Protein AF-0000000069833455 (afdb_homodimer)

Sequence (182 aa):
MESTELKVEMVALHEKRVRKCLSKVKGVERVEVEGSLQKVVVTGYANRSKILKALRRVGLRAEPWSPRNELLSAYAAGSLMAANNYYHTFFMESTELKVEMVALHEKRVRKCLSKVKGVERVEVEGSLQKVVVTGYANRSKILKALRRVGLRAEPWSPRNELLSAYAAGSLMAANNYYHTFF

Secondary structure (DSSP, 8-state):
-EEEEEEEEE-S--HHHHHHHHHTSTTEEEEEEEGGGTEEEEEES--HHHHHHHHHHTTEEEEE--HHHHHHHHHHHHHHHHHHHGGG---/-EEEEEEEEE-S--HHHHHHHHHTSTTEEEEEEEGGGTEEEEEES--HHHHHHHHHHTTEEEEE--HHHHHHHHHHHHHHHHHHHGGG---

pLDDT: mean 82.92, std 17.02, range [25.61, 98.06]

Nearest PDB structures (foldseek):
  5zcz-assembly1_A  TM=9.187E-01  e=9.758E-03  Thermus thermophilus HB8
  1jk9-assembly1_B  TM=9.201E-01  e=3.270E-02  Saccharomyces cerevisiae
  1qup-assembly1_B  TM=9.237E-01  e=5.987E-02  Saccharomyces cerevisiae
  6fon-assembly1_C  TM=8.909E-01  e=1.534E-01  Homo sapiens
  3gw6-assembly2_C  TM=4.333E-01  e=3.153E+00  Escherichia phage K1F

Radius of gyration: 19.79 Å; Cα contacts (8 Å, |Δi|>4): 259; chains: 2; bounding box: 53×49×27 Å

Structure (mmCIF, N/CA/C/O backbone):
data_AF-0000000069833455-model_v1
#
loop_
_entity.id
_entity.type
_entity.pdbx_description
1 polymer 'HMA domain-containing protein'
#
loop_
_atom_site.group_PDB
_atom_site.id
_atom_site.type_symbol
_atom_site.label_atom_id
_atom_site.label_alt_id
_atom_site.label_comp_id
_atom_site.label_asym_id
_atom_site.label_entity_id
_atom_site.label_seq_id
_atom_site.pdbx_PDB_ins_code
_atom_site.Cartn_x
_atom_site.Cartn_y
_atom_site.Cartn_z
_atom_site.occupancy
_atom_site.B_iso_or_equiv
_atom_site.auth_seq_id
_atom_site.auth_comp_id
_atom_site.auth_asym_id
_atom_site.auth_atom_id
_atom_site.pdbx_PDB_model_num
ATOM 1 N N . MET A 1 1 ? 9.773 -25.547 -12.719 1 87.25 1 MET A N 1
ATOM 2 C CA . MET A 1 1 ? 9.359 -24.156 -12.688 1 87.25 1 MET A CA 1
ATOM 3 C C . MET A 1 1 ? 7.84 -24.047 -12.57 1 87.25 1 MET A C 1
ATOM 5 O O . MET A 1 1 ? 7.105 -24.781 -13.219 1 87.25 1 MET A O 1
ATOM 9 N N . GLU A 1 2 ? 7.395 -23.391 -11.5 1 92.88 2 GLU A N 1
ATOM 10 C CA . GLU A 1 2 ? 5.957 -23.203 -11.344 1 92.88 2 GLU A CA 1
ATOM 11 C C . GLU A 1 2 ? 5.602 -21.719 -11.258 1 92.88 2 GLU A C 1
ATOM 13 O O . GLU A 1 2 ? 6.465 -20.875 -10.984 1 92.88 2 GLU A O 1
ATOM 18 N N . SER A 1 3 ? 4.379 -21.453 -11.656 1 95.25 3 SER A N 1
ATOM 19 C CA . SER A 1 3 ? 3.875 -20.078 -11.539 1 95.25 3 SER A CA 1
ATOM 20 C C . SER A 1 3 ? 2.854 -19.969 -10.414 1 95.25 3 SER A C 1
ATOM 22 O O . SER A 1 3 ? 2.006 -20.844 -10.242 1 95.25 3 SER A O 1
ATOM 24 N N . THR A 1 4 ? 3.047 -19.047 -9.609 1 95.62 4 THR A N 1
ATOM 25 C CA . THR A 1 4 ? 2.096 -18.703 -8.562 1 95.62 4 THR A CA 1
ATOM 26 C C . THR A 1 4 ? 1.381 -17.391 -8.875 1 95.62 4 THR A C 1
ATOM 28 O O . THR A 1 4 ? 2.025 -16.391 -9.172 1 95.62 4 THR A O 1
ATOM 31 N N . GLU A 1 5 ? 0.059 -17.422 -8.922 1 96.06 5 GLU A N 1
ATOM 32 C CA . GLU A 1 5 ? -0.745 -16.234 -9.172 1 96.06 5 GLU A CA 1
ATOM 33 C C . GLU A 1 5 ? -1.337 -15.68 -7.875 1 96.06 5 GLU A C 1
ATOM 35 O O . GLU A 1 5 ? -2.008 -16.406 -7.141 1 96.06 5 GLU A O 1
ATOM 40 N N . LEU A 1 6 ? -1.1 -14.422 -7.715 1 96.56 6 LEU A N 1
ATOM 41 C CA . LEU A 1 6 ? -1.513 -13.805 -6.461 1 96.56 6 LEU A CA 1
ATOM 42 C C . LEU A 1 6 ? -2.309 -12.531 -6.715 1 96.56 6 LEU A C 1
ATOM 44 O O . LEU A 1 6 ? -1.997 -11.773 -7.641 1 96.56 6 LEU A O 1
ATOM 48 N N . LYS A 1 7 ? -3.365 -12.359 -5.855 1 92.88 7 LYS A N 1
ATOM 49 C CA . LYS A 1 7 ? -3.969 -11.039 -5.68 1 92.88 7 LYS A CA 1
ATOM 50 C C . LYS A 1 7 ? -3.262 -10.25 -4.578 1 92.88 7 LYS A C 1
ATOM 52 O O . LYS A 1 7 ? -3.236 -10.68 -3.424 1 92.88 7 LYS A O 1
ATOM 57 N N . VAL A 1 8 ? -2.654 -9.172 -4.953 1 90.69 8 VAL A N 1
ATOM 58 C CA . VAL A 1 8 ? -1.846 -8.43 -3.99 1 90.69 8 VAL A CA 1
ATOM 59 C C . VAL A 1 8 ? -2.473 -7.059 -3.736 1 90.69 8 VAL A C 1
ATOM 61 O O . VAL A 1 8 ? -2.854 -6.359 -4.68 1 90.69 8 VAL A O 1
ATOM 64 N N . GLU A 1 9 ? -2.699 -6.754 -2.459 1 82.25 9 GLU A N 1
ATOM 65 C CA . GLU A 1 9 ? -3.242 -5.469 -2.029 1 82.25 9 GLU A CA 1
ATOM 66 C C . GLU A 1 9 ? -2.318 -4.789 -1.024 1 82.25 9 GLU A C 1
ATOM 68 O O . GLU A 1 9 ? -1.671 -5.457 -0.217 1 82.25 9 GLU A O 1
ATOM 73 N N . MET A 1 10 ? -2.328 -3.525 -1.23 1 75 10 MET A N 1
ATOM 74 C CA . MET A 1 10 ? -1.613 -2.744 -0.225 1 75 10 MET A CA 1
ATOM 75 C C . MET A 1 10 ? -2.496 -2.486 0.991 1 75 10 MET A C 1
ATOM 77 O O . MET A 1 10 ? -3.584 -1.919 0.866 1 75 10 MET A O 1
ATOM 81 N N . VAL A 1 11 ? -2.352 -3.098 2.035 1 67.38 11 VAL A N 1
ATOM 82 C CA . VAL A 1 11 ? -3.32 -3.018 3.125 1 67.38 11 VAL A CA 1
ATOM 83 C C . VAL A 1 11 ? -2.803 -2.072 4.207 1 67.38 11 VAL A C 1
ATOM 85 O O . VAL A 1 11 ? -3.572 -1.302 4.785 1 67.38 11 VAL A O 1
ATOM 88 N N . ALA A 1 12 ? -1.583 -2.26 4.57 1 65.81 12 ALA A N 1
ATOM 89 C CA . ALA A 1 12 ? -1.154 -1.533 5.762 1 65.81 12 ALA A CA 1
ATOM 90 C C . ALA A 1 12 ? -0.118 -0.469 5.41 1 65.81 12 ALA A C 1
ATOM 92 O O . ALA A 1 12 ? 0.678 -0.649 4.484 1 65.81 12 ALA A O 1
ATOM 93 N N . LEU A 1 13 ? -0.479 0.778 6.059 1 72.25 13 LEU A N 1
ATOM 94 C CA . LEU A 1 13 ? 0.539 1.816 5.941 1 72.25 13 LEU A CA 1
ATOM 95 C C . LEU A 1 13 ? 1.891 1.312 6.434 1 72.25 13 LEU A C 1
ATOM 97 O O . LEU A 1 13 ? 2.01 0.853 7.57 1 72.25 13 LEU A O 1
ATOM 101 N N . HIS A 1 14 ? 2.744 1.176 5.582 1 77.56 14 HIS A N 1
ATOM 102 C CA . HIS A 1 14 ? 4.098 0.783 5.953 1 77.56 14 HIS A CA 1
ATOM 103 C C . HIS A 1 14 ? 4.914 1.984 6.418 1 77.56 14 HIS A C 1
ATOM 105 O O . HIS A 1 14 ? 5.332 2.809 5.605 1 77.56 14 HIS A O 1
ATOM 111 N N . GLU A 1 15 ? 5.094 2.037 7.734 1 83.06 15 GLU A N 1
ATOM 112 C CA . GLU A 1 15 ? 5.828 3.145 8.344 1 83.06 15 GLU A CA 1
ATOM 113 C C . GLU A 1 15 ? 7.207 3.307 7.707 1 83.06 15 GLU A C 1
ATOM 115 O O . GLU A 1 15 ? 7.629 4.426 7.406 1 83.06 15 GLU A O 1
ATOM 120 N N . LYS A 1 16 ? 7.863 2.154 7.488 1 83.75 16 LYS A N 1
ATOM 121 C CA . LYS A 1 16 ? 9.211 2.211 6.922 1 83.75 16 LYS A CA 1
ATOM 122 C C . LYS A 1 16 ? 9.195 2.834 5.531 1 83.75 16 LYS A C 1
ATOM 124 O O . LYS A 1 16 ? 10.086 3.615 5.184 1 83.75 16 LYS A O 1
ATOM 129 N N . ARG A 1 17 ? 8.164 2.539 4.82 1 81.88 17 ARG A N 1
ATOM 130 C CA . ARG A 1 17 ? 8.055 3.07 3.467 1 81.88 17 ARG A CA 1
ATOM 131 C C . ARG A 1 17 ? 7.809 4.574 3.488 1 81.88 17 ARG A C 1
ATOM 133 O O . ARG A 1 17 ? 8.43 5.324 2.729 1 81.88 17 ARG A O 1
ATOM 140 N N . VAL A 1 18 ? 6.98 4.969 4.32 1 89.25 18 VAL A N 1
ATOM 141 C CA . VAL A 1 18 ? 6.668 6.387 4.457 1 89.25 18 VAL A CA 1
ATOM 142 C C . VAL A 1 18 ? 7.91 7.148 4.906 1 89.25 18 VAL A C 1
ATOM 144 O O . VAL A 1 18 ? 8.258 8.18 4.324 1 89.25 18 VAL A O 1
ATOM 147 N N . ARG A 1 19 ? 8.602 6.613 5.902 1 92.12 19 ARG A N 1
ATOM 148 C CA . ARG A 1 19 ? 9.781 7.285 6.449 1 92.12 19 ARG A CA 1
ATOM 149 C C . ARG A 1 19 ? 10.891 7.379 5.406 1 92.12 19 ARG A C 1
ATOM 151 O O . ARG A 1 19 ? 11.484 8.445 5.219 1 92.12 19 ARG A O 1
ATOM 158 N N . LYS A 1 20 ? 11.094 6.234 4.742 1 89.69 20 LYS A N 1
ATOM 159 C CA . LYS A 1 20 ? 12.133 6.211 3.719 1 89.69 20 LYS A CA 1
ATOM 160 C C . LYS A 1 20 ? 11.836 7.223 2.613 1 89.69 20 LYS A C 1
ATOM 162 O O . LYS A 1 20 ? 12.727 7.957 2.18 1 89.69 20 LYS A O 1
ATOM 167 N N . CYS A 1 21 ? 10.656 7.238 2.146 1 90.56 21 CYS A N 1
ATOM 168 C CA . CYS A 1 21 ? 10.219 8.156 1.097 1 90.56 21 CYS A CA 1
ATOM 169 C C . CYS A 1 21 ? 10.406 9.602 1.522 1 90.56 21 CYS A C 1
ATOM 171 O O . CYS A 1 21 ? 10.953 10.414 0.766 1 90.56 21 CYS A O 1
ATOM 173 N N . LEU A 1 22 ? 10.039 9.961 2.676 1 96.38 22 LEU A N 1
ATOM 174 C CA . LEU A 1 22 ? 10 11.359 3.094 1 96.38 22 LEU A CA 1
ATOM 175 C C . LEU A 1 22 ? 11.367 11.82 3.582 1 96.38 22 LEU A C 1
ATOM 177 O O . LEU A 1 22 ? 11.656 13.016 3.602 1 96.38 22 LEU A O 1
ATOM 181 N N . SER A 1 23 ? 12.195 10.875 4.012 1 95.44 23 SER A N 1
ATOM 182 C CA . SER A 1 23 ? 13.539 11.234 4.465 1 95.44 23 SER A CA 1
ATOM 183 C C . SER A 1 23 ? 14.375 11.797 3.32 1 95.44 23 SER A C 1
ATOM 185 O O . SER A 1 23 ? 15.367 12.484 3.553 1 95.44 23 SER A O 1
ATOM 187 N N . LYS A 1 24 ? 13.977 11.539 2.129 1 95.5 24 LYS A N 1
ATOM 188 C CA . LYS A 1 24 ? 14.703 11.984 0.943 1 95.5 24 LYS A CA 1
ATOM 189 C C . LYS A 1 24 ? 14.281 13.398 0.536 1 95.5 24 LYS A C 1
ATOM 191 O O . LYS A 1 24 ? 14.891 14 -0.346 1 95.5 24 LYS A O 1
ATOM 196 N N . VAL A 1 25 ? 13.266 13.867 1.09 1 96.38 25 VAL A N 1
ATOM 197 C CA . VAL A 1 25 ? 12.75 15.188 0.741 1 96.38 25 VAL A CA 1
ATOM 198 C C . VAL A 1 25 ? 13.516 16.266 1.511 1 96.38 25 VAL A C 1
ATOM 200 O O . VAL A 1 25 ? 13.547 16.25 2.744 1 96.38 25 VAL A O 1
ATOM 203 N N . LYS A 1 26 ? 14.133 17.156 0.78 1 96.94 26 LYS A N 1
ATOM 204 C CA . LYS A 1 26 ? 14.844 18.25 1.414 1 96.94 26 LYS A CA 1
ATOM 205 C C . LYS A 1 26 ? 13.906 19.078 2.297 1 96.94 26 LYS A C 1
ATOM 207 O O . LYS A 1 26 ? 12.82 19.453 1.867 1 96.94 26 LYS A O 1
ATOM 212 N N . GLY A 1 27 ? 14.391 19.312 3.496 1 97.38 27 GLY A N 1
ATOM 213 C CA . GLY A 1 27 ? 13.609 20.156 4.395 1 97.38 27 GLY A CA 1
ATOM 214 C C . GLY A 1 27 ? 12.797 19.359 5.402 1 97.38 27 GLY A C 1
ATOM 215 O O . GLY A 1 27 ? 12.219 19.922 6.328 1 97.38 27 GLY A O 1
ATOM 216 N N . VAL A 1 28 ? 12.688 18.047 5.211 1 98 28 VAL A N 1
ATOM 217 C CA . VAL A 1 28 ? 12.023 17.203 6.191 1 98 28 VAL A CA 1
ATOM 218 C C . VAL A 1 28 ? 12.953 16.938 7.367 1 98 28 VAL A C 1
ATOM 220 O O . VAL A 1 28 ? 14.086 16.484 7.176 1 98 28 VAL A O 1
ATOM 223 N N . GLU A 1 29 ? 12.586 17.219 8.586 1 97.5 29 GLU A N 1
ATOM 224 C CA . GLU A 1 29 ? 13.414 17.031 9.773 1 97.5 29 GLU A CA 1
ATOM 225 C C . GLU A 1 29 ? 12.922 15.852 10.609 1 97.5 29 GLU A C 1
ATOM 227 O O . GLU A 1 29 ? 13.719 15.164 11.25 1 97.5 29 GLU A O 1
ATOM 232 N N . ARG A 1 30 ? 11.586 15.695 10.641 1 97.31 30 ARG A N 1
ATOM 233 C CA . ARG A 1 30 ? 10.992 14.648 11.469 1 97.31 30 ARG A CA 1
ATOM 234 C C . ARG A 1 30 ? 9.719 14.094 10.836 1 97.31 30 ARG A C 1
ATOM 236 O O . ARG A 1 30 ? 8.914 14.852 10.289 1 97.31 30 ARG A O 1
ATOM 243 N N . VAL A 1 31 ? 9.57 12.766 10.891 1 97.62 31 VAL A N 1
ATOM 244 C CA . VAL A 1 31 ? 8.375 12.086 10.422 1 97.62 31 VAL A CA 1
ATOM 245 C C . VAL A 1 31 ? 7.805 11.203 11.531 1 97.62 31 VAL A C 1
ATOM 247 O O . VAL A 1 31 ? 8.516 10.367 12.094 1 97.62 31 VAL A O 1
ATOM 250 N N . GLU A 1 32 ? 6.652 11.414 11.914 1 96.56 32 GLU A N 1
ATOM 251 C CA . GLU A 1 32 ? 5.914 10.57 12.852 1 96.56 32 GLU A CA 1
ATOM 252 C C . GLU A 1 32 ? 4.758 9.852 12.156 1 96.56 32 GLU A C 1
ATOM 254 O O . GLU A 1 32 ? 3.969 10.477 11.445 1 96.56 32 GLU A O 1
ATOM 259 N N . VAL A 1 33 ? 4.738 8.586 12.312 1 94.44 33 VAL A N 1
ATOM 260 C CA . VAL A 1 33 ? 3.719 7.773 11.664 1 94.44 33 VAL A CA 1
ATOM 261 C C . VAL A 1 33 ? 2.8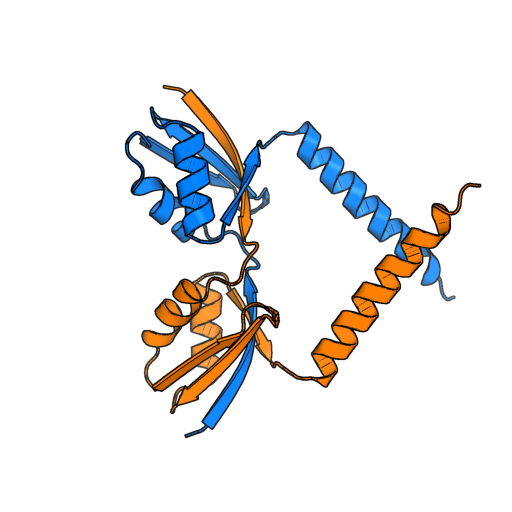44 7.098 12.711 1 94.44 33 VAL A C 1
ATOM 263 O O . VAL A 1 33 ? 3.354 6.457 13.641 1 94.44 33 VAL A O 1
ATOM 266 N N . GLU A 1 34 ? 1.515 7.328 12.648 1 90.81 34 GLU A N 1
ATOM 267 C CA . GLU A 1 34 ? 0.518 6.566 13.398 1 90.81 34 GLU A CA 1
ATOM 268 C C . GLU A 1 34 ? -0.24 5.605 12.492 1 90.81 34 GLU A C 1
ATOM 270 O O . GLU A 1 34 ? -1.255 5.973 11.891 1 90.81 34 GLU A O 1
ATOM 275 N N . GLY A 1 35 ? 0.165 4.441 12.398 1 83.88 35 GLY A N 1
ATOM 276 C CA . GLY A 1 35 ? -0.368 3.443 11.484 1 83.88 35 GLY A CA 1
ATOM 277 C C . GLY A 1 35 ? -1.85 3.186 11.68 1 83.88 35 GLY A C 1
ATOM 278 O O . GLY A 1 35 ? -2.604 3.092 10.711 1 83.88 35 GLY A O 1
ATOM 279 N N . SER A 1 36 ? -2.346 3.111 12.945 1 83.25 36 SER A N 1
ATOM 280 C CA . SER A 1 36 ? -3.742 2.809 13.25 1 83.25 36 SER A CA 1
ATOM 281 C C . SER A 1 36 ? -4.668 3.914 12.75 1 83.25 36 SER A C 1
ATOM 283 O O . SER A 1 36 ? -5.824 3.654 12.406 1 83.25 36 SER A O 1
ATOM 285 N N . LEU A 1 37 ? -4.176 5.129 12.609 1 84.31 37 LEU A N 1
ATOM 286 C CA . LEU A 1 37 ? -4.973 6.277 12.195 1 84.31 37 LEU A CA 1
ATOM 287 C C . LEU A 1 37 ? -4.613 6.707 10.781 1 84.31 37 LEU A C 1
ATOM 289 O O . LEU A 1 37 ? -5.172 7.676 10.258 1 84.31 37 LEU A O 1
ATOM 293 N N . GLN A 1 38 ? -3.6 6.039 10.227 1 88.19 38 GLN A N 1
ATOM 294 C CA . GLN A 1 38 ? -3.078 6.422 8.922 1 88.19 38 GLN A CA 1
ATOM 295 C C . GLN A 1 38 ? -2.625 7.879 8.914 1 88.19 38 GLN A C 1
ATOM 297 O O . GLN A 1 38 ? -2.805 8.586 7.918 1 88.19 38 GLN A O 1
ATOM 302 N N . LYS A 1 39 ? -2.227 8.32 10.031 1 93.12 39 LYS A N 1
ATOM 303 C CA . LYS A 1 39 ? -1.802 9.703 10.219 1 93.12 39 LYS A CA 1
ATOM 304 C C . LYS A 1 39 ? -0.284 9.828 10.133 1 93.12 39 LYS A C 1
ATOM 306 O O . LYS A 1 39 ? 0.446 9.078 10.781 1 93.12 39 LYS A O 1
ATOM 311 N N . VAL A 1 40 ? 0.123 10.734 9.352 1 96.56 40 VAL A N 1
ATOM 312 C CA . VAL A 1 40 ? 1.538 11.062 9.211 1 96.56 40 VAL A CA 1
ATOM 313 C C . VAL A 1 40 ? 1.758 12.539 9.523 1 96.56 40 VAL A C 1
ATOM 315 O O . VAL A 1 40 ? 1.06 13.406 8.992 1 96.56 40 VAL A O 1
ATOM 318 N N . VAL A 1 41 ? 2.625 12.836 10.469 1 97.38 41 VAL A N 1
ATOM 319 C CA . VAL A 1 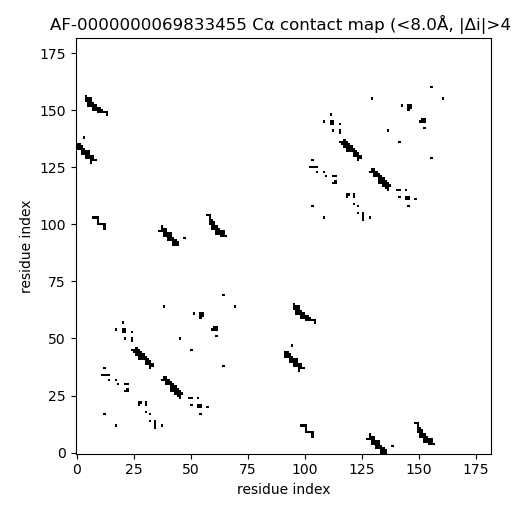41 ? 3.008 14.203 10.789 1 97.38 41 VAL A CA 1
ATOM 320 C C . VAL A 1 41 ? 4.43 14.469 10.297 1 97.38 41 VAL A C 1
ATOM 322 O O . VAL A 1 41 ? 5.367 13.773 10.68 1 97.38 41 VAL A O 1
ATOM 325 N N . VAL A 1 42 ? 4.508 15.406 9.453 1 97.94 42 VAL A N 1
ATOM 326 C CA . VAL A 1 42 ? 5.797 15.789 8.891 1 97.94 42 VAL A CA 1
ATOM 327 C C . VAL A 1 42 ? 6.211 17.156 9.438 1 97.94 42 VAL A C 1
ATOM 329 O O . VAL A 1 42 ? 5.461 18.125 9.328 1 97.94 42 VAL A O 1
ATOM 332 N N . THR A 1 43 ? 7.363 17.203 10.078 1 98.06 43 THR A N 1
ATOM 333 C CA . THR A 1 43 ? 7.879 18.453 10.633 1 98.06 43 THR A CA 1
ATOM 334 C C . THR A 1 43 ? 9.156 18.875 9.914 1 98.06 43 THR A C 1
ATOM 336 O O . THR A 1 43 ? 10.031 18.047 9.648 1 98.06 43 THR A O 1
ATOM 339 N N . GLY A 1 44 ? 9.336 20.188 9.586 1 97.56 44 GLY A N 1
ATOM 340 C CA . GLY A 1 44 ? 10.516 20.734 8.922 1 97.56 44 GLY A CA 1
ATOM 341 C C . GLY A 1 44 ? 10.219 21.969 8.109 1 97.56 44 GLY A C 1
ATOM 342 O O . GLY A 1 44 ? 9.312 22.734 8.445 1 97.56 44 GLY A O 1
ATOM 343 N N . TYR A 1 45 ? 11.039 22.109 7.012 1 96.94 45 TYR A N 1
ATOM 344 C CA . TYR A 1 45 ? 10.969 23.312 6.18 1 96.94 45 TYR A CA 1
ATOM 345 C C . TYR A 1 45 ? 10.469 22.969 4.781 1 96.94 45 TYR A C 1
ATOM 347 O O . TYR A 1 45 ? 10.305 23.859 3.941 1 96.94 45 TYR A O 1
ATOM 355 N N . ALA A 1 46 ? 10.172 21.75 4.613 1 96.25 46 ALA A N 1
ATOM 356 C CA . ALA A 1 46 ? 9.773 21.297 3.279 1 96.25 46 ALA A CA 1
ATOM 357 C C . ALA A 1 46 ? 8.375 21.797 2.928 1 96.25 46 ALA A C 1
ATOM 359 O O . ALA A 1 46 ? 7.484 21.812 3.779 1 96.25 46 ALA A O 1
ATOM 360 N N . ASN A 1 47 ? 8.203 22.156 1.689 1 95.69 47 ASN A N 1
ATOM 361 C CA . ASN A 1 47 ? 6.891 22.547 1.182 1 95.69 47 ASN A CA 1
ATOM 362 C C . ASN A 1 47 ? 5.941 21.359 1.101 1 95.69 47 ASN A C 1
ATOM 364 O O . ASN A 1 47 ? 6.352 20.25 0.719 1 95.69 47 ASN A O 1
ATOM 368 N N . ARG A 1 48 ? 4.734 21.656 1.381 1 94.81 48 ARG A N 1
ATOM 369 C CA . ARG A 1 48 ? 3.695 20.625 1.372 1 94.81 48 ARG A CA 1
ATOM 370 C C . ARG A 1 48 ? 3.6 19.953 0.005 1 94.81 48 ARG A C 1
ATOM 372 O O . ARG A 1 48 ? 3.449 18.734 -0.085 1 94.81 48 ARG A O 1
ATOM 379 N N . SER A 1 49 ? 3.688 20.75 -1.049 1 95.62 49 SER A N 1
ATOM 380 C CA . SER A 1 49 ? 3.566 20.219 -2.404 1 95.62 49 SER A CA 1
ATOM 381 C C . SER A 1 49 ? 4.652 19.188 -2.693 1 95.62 49 SER A C 1
ATOM 383 O O . SER A 1 49 ? 4.406 18.203 -3.385 1 95.62 49 SER A O 1
ATOM 385 N N . LYS A 1 50 ? 5.82 19.469 -2.184 1 96.25 50 LYS A N 1
ATOM 386 C CA . LYS A 1 50 ? 6.922 18.531 -2.365 1 96.25 50 LYS A CA 1
ATOM 387 C C . LYS A 1 50 ? 6.668 17.219 -1.609 1 96.25 50 LYS A C 1
ATOM 389 O O . LYS A 1 50 ? 6.969 16.141 -2.111 1 96.25 50 LYS A O 1
ATOM 394 N N . ILE A 1 51 ? 6.129 17.359 -0.453 1 97 51 ILE A N 1
ATOM 395 C CA . ILE A 1 51 ? 5.809 16.203 0.377 1 97 51 ILE A CA 1
ATOM 39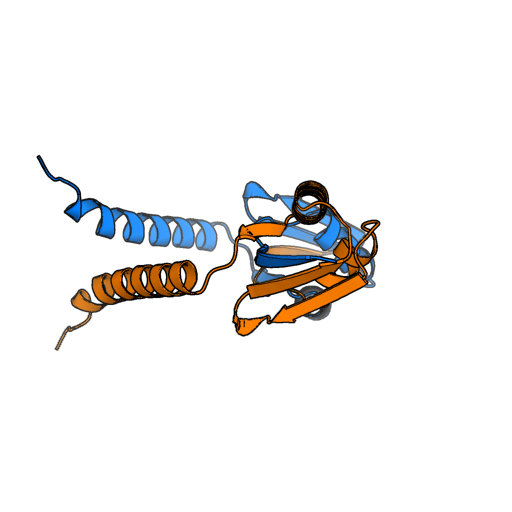6 C C . ILE A 1 51 ? 4.773 15.328 -0.333 1 97 51 ILE A C 1
ATOM 398 O O . ILE A 1 51 ? 4.961 14.117 -0.458 1 97 51 ILE A O 1
ATOM 402 N N . LEU A 1 52 ? 3.736 15.977 -0.87 1 95.69 52 LEU A N 1
ATOM 403 C CA . LEU A 1 52 ? 2.656 15.258 -1.537 1 95.69 52 LEU A CA 1
ATOM 404 C C . LEU A 1 52 ? 3.154 14.594 -2.816 1 95.69 52 LEU A C 1
ATOM 406 O O . LEU A 1 52 ? 2.787 13.461 -3.115 1 95.69 52 LEU A O 1
ATOM 410 N N . LYS A 1 53 ? 3.982 15.328 -3.48 1 94.31 53 LYS A N 1
ATOM 411 C CA . LYS A 1 53 ? 4.535 14.789 -4.719 1 94.31 53 LYS A CA 1
ATOM 412 C C . LYS A 1 53 ? 5.395 13.555 -4.449 1 94.31 53 LYS A C 1
ATOM 414 O O . LYS A 1 53 ? 5.316 12.562 -5.176 1 94.31 53 LYS A O 1
ATOM 419 N N . ALA A 1 54 ? 6.199 13.602 -3.434 1 93.81 54 ALA A N 1
ATOM 420 C CA . ALA A 1 54 ? 7.051 12.477 -3.064 1 93.81 54 ALA A CA 1
ATOM 421 C C . ALA A 1 54 ? 6.211 11.242 -2.732 1 93.81 54 ALA A C 1
ATOM 423 O O . ALA A 1 54 ? 6.52 10.133 -3.178 1 93.81 54 ALA A O 1
ATOM 424 N N . LEU A 1 55 ? 5.133 11.414 -1.989 1 90.5 55 LEU A N 1
ATOM 425 C CA . LEU A 1 55 ? 4.25 10.32 -1.612 1 90.5 55 LEU A CA 1
ATOM 426 C C . LEU A 1 55 ? 3.557 9.734 -2.838 1 90.5 55 LEU A C 1
ATOM 428 O O . LEU A 1 55 ? 3.467 8.516 -2.982 1 90.5 55 LEU A O 1
ATOM 432 N N . ARG A 1 56 ? 3.133 10.633 -3.693 1 86.56 56 ARG A N 1
ATOM 433 C CA . ARG A 1 56 ? 2.455 10.195 -4.91 1 86.56 56 ARG A CA 1
ATOM 434 C C . ARG A 1 56 ? 3.391 9.367 -5.789 1 86.56 56 ARG A C 1
ATOM 436 O O . ARG A 1 56 ? 2.973 8.375 -6.395 1 86.56 56 ARG A O 1
ATOM 443 N N . ARG A 1 57 ? 4.629 9.719 -5.801 1 82.88 57 ARG A N 1
ATOM 444 C CA . ARG A 1 57 ? 5.621 9.062 -6.648 1 82.88 57 ARG A CA 1
ATOM 445 C C . ARG A 1 57 ? 5.797 7.602 -6.258 1 82.88 57 ARG A C 1
ATOM 447 O O . ARG A 1 57 ? 6.133 6.762 -7.098 1 82.88 57 ARG A O 1
ATOM 454 N N . VAL A 1 58 ? 5.512 7.312 -5.02 1 79.44 58 VAL A N 1
ATOM 455 C CA . VAL A 1 58 ? 5.719 5.938 -4.578 1 79.44 58 VAL A CA 1
ATOM 456 C C . VAL A 1 58 ? 4.375 5.223 -4.465 1 79.44 58 VAL A C 1
ATOM 458 O O . VAL A 1 58 ? 4.289 4.141 -3.875 1 79.44 58 VAL A O 1
ATOM 461 N N . GLY A 1 59 ? 3.268 5.855 -4.945 1 77.25 59 GLY A N 1
ATOM 462 C CA . GLY A 1 59 ? 1.974 5.191 -4.984 1 77.25 59 GLY A CA 1
ATOM 463 C C . GLY A 1 59 ? 1.141 5.438 -3.742 1 77.25 59 GLY A C 1
ATOM 464 O O . GLY A 1 59 ? 0.218 4.676 -3.445 1 77.25 59 GLY A O 1
ATOM 465 N N . LEU A 1 60 ? 1.553 6.402 -2.928 1 83.44 60 LEU A N 1
ATOM 466 C CA . LEU A 1 60 ? 0.792 6.727 -1.727 1 83.44 60 LEU A CA 1
ATOM 467 C C . LEU A 1 60 ? -0.139 7.91 -1.976 1 83.44 60 LEU A C 1
ATOM 469 O O . LEU A 1 60 ? 0.237 8.867 -2.652 1 83.44 60 LEU A O 1
ATOM 473 N N . ARG A 1 61 ? -1.352 7.727 -1.598 1 86.38 61 ARG A N 1
ATOM 474 C CA . ARG A 1 61 ? -2.285 8.852 -1.59 1 86.38 61 ARG A CA 1
ATOM 475 C C . ARG A 1 61 ? -2.256 9.578 -0.25 1 86.38 61 ARG A C 1
ATOM 477 O O . ARG A 1 61 ? -2.252 8.945 0.807 1 86.38 61 ARG A O 1
ATOM 484 N N . ALA A 1 62 ? -2.143 10.867 -0.401 1 92.44 62 ALA A N 1
ATOM 485 C CA . ALA A 1 62 ? -2.086 11.664 0.821 1 92.44 62 ALA A CA 1
ATOM 486 C C . ALA A 1 62 ? -3.102 12.797 0.78 1 92.44 62 ALA A C 1
ATOM 488 O O . ALA A 1 62 ? -3.305 13.422 -0.265 1 92.44 62 ALA A O 1
ATOM 489 N N . GLU A 1 63 ? -3.828 12.969 1.829 1 92 63 GLU A N 1
ATOM 490 C CA . GLU A 1 63 ? -4.758 14.078 2.014 1 92 63 GLU A CA 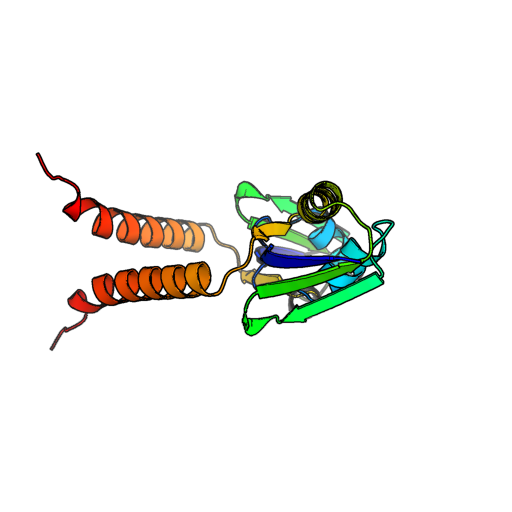1
ATOM 491 C C . GLU A 1 63 ? -4.586 14.719 3.391 1 92 63 GLU A C 1
ATOM 493 O O . GLU A 1 63 ? -4.004 14.117 4.293 1 92 63 GLU A O 1
ATOM 498 N N . PRO A 1 64 ? -5 15.961 3.531 1 94.56 64 PRO A N 1
ATOM 499 C CA . PRO A 1 64 ? -4.895 16.578 4.859 1 94.56 64 PRO A CA 1
ATOM 500 C C . PRO A 1 64 ? -5.586 15.75 5.945 1 94.56 64 PRO A C 1
ATOM 502 O O . PRO A 1 64 ? -6.66 15.195 5.711 1 94.56 64 PRO A O 1
ATOM 505 N N . TRP A 1 65 ? -5.039 15.695 6.98 1 94.5 65 TRP A N 1
ATOM 506 C CA . TRP A 1 65 ? -5.602 14.992 8.125 1 94.5 65 TRP A CA 1
ATOM 507 C C . TRP A 1 65 ? -6.344 15.945 9.047 1 94.5 65 TRP A C 1
ATOM 509 O O . TRP A 1 65 ? -5.891 17.062 9.289 1 94.5 65 TRP A O 1
ATOM 519 N N . SER A 1 66 ? -7.512 15.562 9.539 1 93.62 66 SER A N 1
ATOM 520 C CA . SER A 1 66 ? -8.234 16.312 10.57 1 93.62 66 SER A CA 1
ATOM 521 C C . SER A 1 66 ? -9.156 15.391 11.359 1 93.62 66 SER A C 1
ATOM 523 O O . SER A 1 66 ? -9.688 14.414 10.828 1 93.62 66 SER A O 1
ATOM 525 N N . PRO A 1 67 ? -9.172 15.742 12.672 1 90.56 67 PRO A N 1
ATOM 526 C CA . PRO A 1 67 ? -10.094 14.945 13.477 1 90.56 67 PRO A CA 1
ATOM 527 C C . PRO A 1 67 ? -11.516 14.945 12.922 1 90.56 67 PRO A C 1
ATOM 529 O O . PRO A 1 67 ? -12.203 13.922 12.977 1 90.56 67 PRO A O 1
ATOM 532 N N . ARG A 1 68 ? -11.938 16.078 12.477 1 90.12 68 ARG A N 1
ATOM 533 C CA . ARG A 1 68 ? -13.281 16.172 11.93 1 90.12 68 ARG A CA 1
ATOM 534 C C . ARG A 1 68 ? -13.477 15.203 10.766 1 90.12 68 ARG A C 1
ATOM 536 O O . ARG A 1 68 ? -14.469 14.469 10.719 1 90.12 68 ARG A O 1
ATOM 543 N N . ASN A 1 69 ? -12.492 15.203 9.859 1 87.88 69 ASN A N 1
ATOM 544 C CA . ASN A 1 69 ? -12.594 14.336 8.688 1 87.88 69 ASN A CA 1
ATOM 545 C C . ASN A 1 69 ? -12.562 12.859 9.086 1 87.88 69 ASN A C 1
ATOM 547 O O . ASN A 1 69 ? -13.227 12.031 8.461 1 87.88 69 ASN A O 1
ATOM 551 N N . GLU A 1 70 ? -11.844 12.523 10.086 1 88 70 GLU A N 1
ATOM 552 C CA . GLU A 1 70 ? -11.773 11.141 10.555 1 88 70 GLU A CA 1
ATOM 553 C C . GLU A 1 70 ? -13.102 10.688 11.141 1 88 70 GLU A C 1
ATOM 555 O O . GLU A 1 70 ? -13.523 9.547 10.938 1 88 70 GLU A O 1
ATOM 560 N N . LEU A 1 71 ? -13.617 11.539 11.836 1 85.19 71 LEU A N 1
ATOM 561 C CA . LEU A 1 71 ? -14.922 11.25 12.414 1 85.19 71 LEU A CA 1
ATOM 562 C C . LEU A 1 71 ? -15.969 11.047 11.328 1 85.19 71 LEU A C 1
ATOM 564 O O . LEU A 1 71 ? -16.797 10.141 11.414 1 85.19 71 LEU A O 1
ATOM 568 N N . LEU A 1 72 ? -15.938 11.938 10.406 1 82.88 72 LEU A N 1
ATOM 569 C CA . LEU A 1 72 ? -16.875 11.844 9.289 1 82.88 72 LEU A CA 1
ATOM 570 C C . LEU A 1 72 ? -16.688 10.531 8.531 1 82.88 72 LEU A C 1
ATOM 572 O O . LEU A 1 72 ? -17.656 9.898 8.125 1 82.88 72 LEU A O 1
ATOM 576 N N . SER A 1 73 ? -15.445 10.133 8.32 1 79.5 73 SER A N 1
ATOM 577 C CA . SER A 1 73 ? -15.156 8.867 7.652 1 79.5 73 SER A CA 1
ATOM 578 C C . SER A 1 73 ? -15.672 7.688 8.469 1 79.5 73 SER A C 1
ATOM 580 O O . SER A 1 73 ? -16.203 6.723 7.91 1 79.5 73 SER A O 1
ATOM 582 N N . ALA A 1 74 ? -15.492 7.773 9.695 1 77.94 74 ALA A N 1
ATOM 583 C CA . ALA A 1 74 ? -15.984 6.707 10.562 1 77.94 74 ALA A CA 1
ATOM 584 C C . ALA A 1 74 ? -17.5 6.605 10.5 1 77.94 74 ALA A C 1
ATOM 586 O O . ALA A 1 74 ? -18.062 5.504 10.477 1 77.94 74 ALA A O 1
ATOM 587 N N . TYR A 1 75 ? -18.094 7.738 10.562 1 74.31 75 TYR A N 1
ATOM 588 C CA . TYR A 1 75 ? -19.547 7.797 10.484 1 74.31 75 TYR A CA 1
ATOM 589 C C . TYR A 1 75 ? -20.047 7.227 9.164 1 74.31 75 TYR A C 1
ATOM 591 O O . TYR A 1 75 ? -21.031 6.484 9.133 1 74.31 75 TYR A O 1
ATOM 599 N N . ALA A 1 76 ? -19.375 7.582 8.117 1 70.5 76 ALA A N 1
ATOM 600 C CA . ALA A 1 76 ? -19.734 7.078 6.797 1 70.5 76 ALA A CA 1
ATOM 601 C C . ALA A 1 76 ? -19.578 5.562 6.727 1 70.5 76 ALA A C 1
ATOM 603 O O . ALA A 1 76 ? -20.422 4.875 6.137 1 70.5 76 ALA A O 1
ATOM 604 N N . ALA A 1 77 ? -18.578 5.133 7.281 1 66.25 77 ALA A N 1
ATOM 605 C CA . ALA A 1 77 ? -18.312 3.697 7.277 1 66.25 77 ALA A CA 1
ATOM 606 C C . ALA A 1 77 ? -19.344 2.947 8.109 1 66.25 77 ALA A C 1
ATOM 608 O O . ALA A 1 77 ? -19.766 1.843 7.75 1 66.25 77 ALA A O 1
ATOM 609 N N . GLY A 1 78 ? -19.625 3.527 9.227 1 64 78 GLY A N 1
ATOM 610 C CA . GLY A 1 78 ? -20.625 2.93 10.094 1 64 78 GLY A CA 1
ATOM 611 C C . GLY A 1 78 ? -22.016 2.918 9.469 1 64 78 GLY A C 1
ATOM 612 O O . GLY A 1 78 ? -22.766 1.965 9.656 1 64 78 GLY A O 1
ATOM 613 N N . SER A 1 79 ? -22.297 3.9 8.859 1 62.38 79 SER A N 1
ATOM 614 C CA . SER A 1 79 ? -23.609 3.988 8.219 1 62.38 79 SER A CA 1
ATOM 615 C C . SER A 1 79 ? -23.734 2.98 7.086 1 62.38 79 SER A C 1
ATOM 617 O O . SER A 1 79 ? -24.797 2.363 6.918 1 62.38 79 SER A O 1
ATOM 619 N N . LEU A 1 80 ? -22.688 2.791 6.363 1 59.22 80 LEU A N 1
ATOM 620 C CA . LEU A 1 80 ? -22.672 1.795 5.297 1 59.22 80 LEU A CA 1
ATOM 621 C C . LEU A 1 80 ? -22.844 0.39 5.867 1 59.22 80 LEU A C 1
ATOM 623 O O . LEU A 1 80 ? -23.562 -0.436 5.293 1 59.22 80 LEU A O 1
ATOM 627 N N . MET A 1 81 ? -22.172 0.265 6.934 1 57.19 81 MET A N 1
ATOM 628 C CA . MET A 1 81 ? -22.281 -1.054 7.551 1 57.19 81 MET A CA 1
ATOM 629 C C . MET A 1 81 ? -23.672 -1.263 8.141 1 57.19 81 MET A C 1
ATOM 631 O O . MET A 1 81 ? -24.188 -2.375 8.117 1 57.19 81 MET A O 1
ATOM 635 N N . ALA A 1 82 ? -24.094 -0.317 8.766 1 54.66 82 ALA A N 1
ATOM 636 C CA . ALA A 1 82 ? -25.438 -0.447 9.344 1 54.66 82 ALA A CA 1
ATOM 637 C C . ALA A 1 82 ? -26.484 -0.668 8.258 1 54.66 82 ALA A C 1
ATOM 639 O O . ALA A 1 82 ? -27.453 -1.41 8.461 1 54.66 82 ALA A O 1
ATOM 640 N N . ALA A 1 83 ? -26.266 -0.145 7.23 1 53.91 83 ALA A N 1
ATOM 641 C CA . ALA A 1 83 ? -27.25 -0.259 6.156 1 53.91 83 ALA A CA 1
ATOM 642 C C . ALA A 1 83 ? -27.312 -1.685 5.617 1 53.91 83 ALA A C 1
ATOM 644 O O . ALA A 1 83 ? -28.391 -2.176 5.262 1 53.91 83 ALA A O 1
ATOM 645 N N . ASN A 1 84 ? -26.125 -2.373 5.664 1 49.53 84 ASN A N 1
ATOM 646 C CA . ASN A 1 84 ? -26.125 -3.742 5.164 1 49.53 84 ASN A CA 1
ATOM 647 C C . ASN A 1 84 ? -26.609 -4.727 6.219 1 49.53 84 ASN A C 1
ATOM 649 O O . ASN A 1 84 ? -26.984 -5.855 5.895 1 49.53 84 ASN A O 1
ATOM 653 N N . ASN A 1 85 ? -26.359 -4.484 7.367 1 45.62 85 ASN A N 1
ATOM 654 C CA . ASN A 1 85 ? -26.75 -5.426 8.414 1 45.62 85 ASN A CA 1
ATOM 655 C C . ASN A 1 85 ? -28.266 -5.57 8.516 1 45.62 85 ASN A C 1
ATOM 657 O O . ASN A 1 85 ? -28.75 -6.484 9.172 1 45.62 85 ASN A O 1
ATOM 661 N N . TYR A 1 86 ? -28.969 -4.668 8.031 1 49.88 86 TYR A N 1
ATOM 662 C CA . TYR A 1 86 ? -30.406 -4.859 8.219 1 49.88 86 TYR A CA 1
ATOM 663 C C . TYR A 1 86 ? -30.875 -6.141 7.543 1 49.88 86 TYR A C 1
ATOM 665 O O . TYR A 1 86 ? -31.938 -6.664 7.867 1 49.88 86 TYR A O 1
ATOM 673 N N . TYR A 1 87 ? -30.172 -6.566 6.594 1 46.44 87 TYR A N 1
ATOM 674 C CA . TYR A 1 87 ? -30.828 -7.707 5.953 1 46.44 87 TYR A CA 1
ATOM 675 C C . TYR A 1 87 ? -30.594 -8.984 6.754 1 46.44 87 TYR A C 1
ATOM 677 O O . TYR A 1 87 ? -31.188 -10.023 6.461 1 46.44 87 TYR A O 1
ATOM 685 N N . HIS A 1 88 ? -29.469 -9 7.461 1 44.16 88 HIS A N 1
ATOM 686 C CA . HIS A 1 88 ? -29.219 -10.352 7.953 1 44.16 88 HIS A CA 1
ATOM 687 C C . HIS A 1 88 ? -30.078 -10.656 9.18 1 44.16 88 HIS A C 1
ATOM 689 O O . HIS A 1 88 ? -29.844 -11.656 9.867 1 44.16 88 HIS A O 1
ATOM 695 N N . THR A 1 89 ? -30.922 -9.82 9.469 1 39.19 89 THR A N 1
ATOM 696 C CA . THR A 1 89 ? -31.672 -10.305 10.625 1 39.19 89 THR A CA 1
ATOM 697 C C . THR A 1 89 ? -32.469 -11.547 10.266 1 39.19 89 THR A C 1
ATOM 699 O O . THR A 1 89 ? -33.531 -11.445 9.617 1 39.19 89 THR A O 1
ATOM 702 N N . PHE A 1 90 ? -31.922 -12.57 9.516 1 34.5 90 PHE A N 1
ATOM 703 C CA . PHE A 1 90 ? -32.75 -13.766 9.508 1 34.5 90 PHE A CA 1
ATOM 704 C C . PHE A 1 90 ? -32.844 -14.367 10.906 1 34.5 90 PHE A C 1
ATOM 706 O O . PHE A 1 90 ? -31.828 -14.617 11.547 1 34.5 90 PHE A O 1
ATOM 713 N N . PHE A 1 91 ? -34.031 -14.227 11.672 1 26.92 91 PHE A N 1
ATOM 714 C CA . PHE A 1 91 ? -34.5 -15.391 12.414 1 26.92 91 PHE A CA 1
ATOM 715 C C . PHE A 1 91 ? -34.812 -16.562 11.477 1 26.92 91 PHE A C 1
ATOM 717 O O . PHE A 1 91 ? -35.219 -16.359 10.344 1 26.92 91 PHE A O 1
ATOM 724 N N . MET B 1 1 ? 9.734 26.5 11.211 1 86.81 1 MET B N 1
ATOM 725 C CA . MET B 1 1 ? 9.422 25.078 11.227 1 86.81 1 MET B CA 1
ATOM 726 C C . MET B 1 1 ? 7.914 24.844 11.336 1 86.81 1 MET B C 1
ATOM 728 O O . MET B 1 1 ? 7.23 25.547 12.094 1 86.81 1 MET B O 1
ATOM 732 N N . GLU B 1 2 ? 7.367 24.141 10.344 1 92.94 2 GLU B N 1
ATOM 733 C CA . GLU B 1 2 ? 5.938 23.859 10.406 1 92.94 2 GLU B CA 1
ATOM 734 C C . GLU B 1 2 ? 5.684 22.344 10.344 1 92.94 2 GLU B C 1
ATOM 736 O O . GLU B 1 2 ? 6.555 21.578 9.938 1 92.94 2 GLU B O 1
ATOM 741 N N . SER B 1 3 ? 4.555 21.984 10.922 1 95.31 3 SER B N 1
ATOM 742 C CA . SER B 1 3 ? 4.145 20.594 10.844 1 95.31 3 SER B CA 1
ATOM 743 C C . SER B 1 3 ? 2.979 20.406 9.883 1 95.31 3 SER B C 1
ATOM 745 O O . SER B 1 3 ? 2.059 21.219 9.844 1 95.31 3 SER B O 1
ATOM 747 N N . THR B 1 4 ? 3.117 19.5 9.047 1 95.75 4 THR B N 1
ATOM 748 C CA . THR B 1 4 ? 2.049 19.094 8.141 1 95.75 4 THR B CA 1
ATOM 749 C C . THR B 1 4 ? 1.483 17.734 8.539 1 95.75 4 THR B C 1
ATOM 751 O O . THR B 1 4 ? 2.234 16.781 8.719 1 95.75 4 THR B O 1
ATOM 754 N N . GLU B 1 5 ? 0.176 17.672 8.781 1 96.31 5 GLU B N 1
ATOM 755 C CA . GLU B 1 5 ? -0.495 16.422 9.117 1 96.31 5 GLU B CA 1
ATOM 756 C C . GLU B 1 5 ? -1.232 15.844 7.918 1 96.31 5 GLU B C 1
ATOM 758 O O . GLU B 1 5 ? -2.057 16.516 7.301 1 96.31 5 GLU B O 1
ATOM 763 N N . LEU B 1 6 ? -0.946 14.602 7.699 1 96.75 6 LEU B N 1
ATOM 764 C CA . LEU B 1 6 ? -1.493 13.961 6.508 1 96.75 6 LEU B CA 1
ATOM 765 C C . LEU B 1 6 ? -2.15 12.633 6.855 1 96.75 6 LEU B C 1
ATOM 767 O O . LEU B 1 6 ? -1.657 11.898 7.715 1 96.75 6 LEU B O 1
ATOM 771 N N . LYS B 1 7 ? -3.309 12.383 6.156 1 93.06 7 LYS B N 1
ATOM 772 C CA . LYS B 1 7 ? -3.832 11.031 6.047 1 93.06 7 LYS B CA 1
ATOM 773 C C . LYS B 1 7 ? -3.236 10.305 4.844 1 93.06 7 LYS B C 1
ATOM 775 O O . LYS B 1 7 ? -3.4 10.742 3.703 1 93.06 7 LYS B O 1
ATOM 780 N N . VAL B 1 8 ? -2.508 9.258 5.105 1 91 8 VAL B N 1
ATOM 781 C CA . VAL B 1 8 ? -1.789 8.578 4.027 1 91 8 VAL B CA 1
ATOM 782 C C . VAL B 1 8 ? -2.336 7.168 3.848 1 91 8 VAL B C 1
ATOM 784 O O . VAL B 1 8 ? -2.533 6.441 4.824 1 91 8 VAL B O 1
ATOM 787 N N . GLU B 1 9 ? -2.701 6.867 2.617 1 82.56 9 GLU B N 1
ATOM 788 C CA . GLU B 1 9 ? -3.199 5.543 2.254 1 82.56 9 GLU B CA 1
ATOM 789 C C . GLU B 1 9 ? -2.393 4.949 1.102 1 82.56 9 GLU B C 1
ATOM 791 O O . GLU B 1 9 ? -1.946 5.676 0.211 1 82.56 9 GLU B O 1
ATOM 796 N N . MET B 1 10 ? -2.285 3.68 1.277 1 75.06 10 MET B N 1
ATOM 797 C CA . MET B 1 10 ? -1.686 2.975 0.149 1 75.06 10 MET B CA 1
ATOM 798 C C . MET B 1 10 ? -2.732 2.66 -0.914 1 75.06 10 MET B C 1
ATOM 800 O O . MET B 1 10 ? -3.754 2.037 -0.621 1 75.06 10 MET B O 1
ATOM 804 N N . VAL B 1 11 ? -2.785 3.252 -1.978 1 68.19 11 VAL B N 1
ATOM 805 C CA . VAL B 1 11 ? -3.916 3.105 -2.889 1 68.19 11 VAL B CA 1
ATOM 806 C C . VAL B 1 11 ? -3.518 2.223 -4.066 1 68.19 11 VAL B C 1
ATOM 808 O O . VAL B 1 11 ? -4.328 1.43 -4.559 1 68.19 11 VAL B O 1
ATOM 811 N N . ALA B 1 12 ? -2.396 2.438 -4.582 1 65.56 12 ALA B N 1
ATOM 812 C CA . ALA B 1 12 ? -2.109 1.74 -5.832 1 65.56 12 ALA B CA 1
ATOM 813 C C . ALA B 1 12 ? -0.971 0.74 -5.656 1 65.56 12 ALA B C 1
ATOM 815 O O . ALA B 1 12 ? -0.042 0.978 -4.879 1 65.56 12 ALA B O 1
ATOM 816 N N . LEU B 1 13 ? -1.365 -0.533 -6.234 1 71.88 13 LEU B N 1
ATOM 817 C CA . LEU B 1 13 ? -0.28 -1.507 -6.285 1 71.88 13 LEU B CA 1
ATOM 818 C C . LEU B 1 13 ? 0.948 -0.919 -6.969 1 71.88 13 LEU B C 1
ATOM 820 O O . LEU B 1 13 ? 0.866 -0.46 -8.109 1 71.88 13 LEU B O 1
ATOM 824 N N . HIS B 1 14 ? 1.889 -0.727 -6.234 1 77.25 14 HIS B N 1
ATOM 825 C CA . HIS B 1 14 ? 3.143 -0.244 -6.797 1 77.25 14 HIS B CA 1
ATOM 826 C C . HIS B 1 14 ? 3.965 -1.391 -7.375 1 77.25 14 HIS B C 1
ATOM 828 O O . HIS B 1 14 ? 4.555 -2.174 -6.629 1 77.25 14 HIS B O 1
ATOM 834 N N . GLU B 1 15 ? 3.949 -1.437 -8.711 1 82.62 15 GLU B N 1
ATOM 835 C CA . GLU B 1 15 ? 4.664 -2.496 -9.414 1 82.62 15 GLU B CA 1
ATOM 836 C C . GLU B 1 15 ? 6.129 -2.549 -8.992 1 82.62 15 GLU B C 1
ATOM 838 O O . GLU B 1 15 ? 6.676 -3.629 -8.75 1 82.62 15 GLU B O 1
ATOM 843 N N . LYS B 1 16 ? 6.723 -1.356 -8.883 1 83.25 16 LYS B N 1
ATOM 844 C CA . LYS B 1 16 ? 8.133 -1.305 -8.516 1 83.25 16 LYS B CA 1
ATOM 845 C C . LYS B 1 16 ? 8.375 -1.906 -7.137 1 83.25 16 LYS B C 1
ATOM 847 O O . LYS B 1 16 ? 9.359 -2.615 -6.922 1 83.25 16 LYS B O 1
ATOM 852 N N . ARG B 1 17 ? 7.441 -1.675 -6.273 1 81.62 17 ARG B N 1
ATOM 853 C CA . ARG B 1 17 ? 7.57 -2.189 -4.914 1 81.62 17 ARG B CA 1
ATOM 854 C C . ARG B 1 17 ? 7.43 -3.709 -4.891 1 81.62 17 ARG B C 1
ATOM 856 O O . ARG B 1 17 ? 8.211 -4.398 -4.227 1 81.62 17 ARG B O 1
ATOM 863 N N . VAL B 1 18 ? 6.516 -4.18 -5.594 1 89.06 18 VAL B N 1
ATOM 864 C CA . VAL B 1 18 ? 6.289 -5.617 -5.672 1 89.06 18 VAL B CA 1
ATOM 865 C C . VAL B 1 18 ? 7.508 -6.297 -6.297 1 89.06 18 VAL B C 1
ATOM 867 O O . VAL B 1 18 ? 8.016 -7.289 -5.766 1 89.06 18 VAL B O 1
ATOM 870 N N . ARG B 1 19 ? 8.008 -5.734 -7.395 1 92 19 ARG B N 1
ATOM 871 C CA . ARG B 1 19 ? 9.141 -6.328 -8.102 1 92 19 ARG B CA 1
ATOM 872 C C . ARG B 1 19 ? 10.391 -6.324 -7.23 1 92 19 ARG B C 1
ATOM 874 O O . ARG B 1 19 ? 11.086 -7.34 -7.125 1 92 19 ARG B O 1
ATOM 881 N N . LYS B 1 20 ? 10.602 -5.156 -6.605 1 89.62 20 LYS B N 1
ATOM 882 C CA . LYS B 1 20 ? 11.773 -5.043 -5.742 1 89.62 20 LYS B CA 1
ATOM 883 C C . LYS B 1 20 ? 11.711 -6.047 -4.598 1 89.62 20 LYS B C 1
ATOM 885 O O . LYS B 1 20 ? 12.703 -6.707 -4.289 1 89.62 20 LYS B O 1
ATOM 890 N N . CYS B 1 21 ? 10.609 -6.152 -3.969 1 90.44 21 CYS B N 1
ATOM 891 C CA . CYS B 1 21 ? 10.398 -7.078 -2.859 1 90.44 21 CYS B CA 1
ATOM 892 C C . CYS B 1 21 ? 10.633 -8.516 -3.299 1 90.44 21 CYS B C 1
ATOM 894 O O . CYS B 1 21 ? 11.336 -9.273 -2.623 1 90.44 21 CYS B O 1
ATOM 896 N N . LEU B 1 22 ? 10.148 -8.922 -4.406 1 96.31 22 LEU B N 1
ATOM 897 C CA . LEU B 1 22 ? 10.148 -10.32 -4.801 1 96.31 22 LEU B CA 1
ATOM 898 C C . LEU B 1 22 ? 11.461 -10.695 -5.484 1 96.31 22 LEU B C 1
ATOM 900 O O . LEU B 1 22 ? 11.828 -11.867 -5.543 1 96.31 22 LEU B O 1
ATOM 904 N N . SER B 1 23 ? 12.148 -9.688 -6.031 1 95.38 23 SER B N 1
ATOM 905 C CA . SER B 1 23 ? 13.43 -9.961 -6.672 1 95.38 23 SER B CA 1
ATOM 906 C C . SER B 1 23 ? 14.469 -10.438 -5.66 1 95.38 23 SER B C 1
ATOM 908 O O . SER B 1 23 ? 15.461 -11.062 -6.027 1 95.38 23 SER B O 1
ATOM 910 N N . LYS B 1 24 ? 14.227 -10.195 -4.418 1 95.44 24 LYS B N 1
ATOM 911 C CA . LYS B 1 24 ? 15.141 -10.57 -3.35 1 95.44 24 LYS B CA 1
ATOM 912 C C . LYS B 1 24 ? 14.891 -12 -2.879 1 95.44 24 LYS B C 1
ATOM 914 O O . LYS B 1 24 ? 15.656 -12.547 -2.09 1 95.44 24 LYS B O 1
ATOM 919 N N . VAL B 1 25 ? 13.836 -12.562 -3.281 1 96.38 25 VAL B N 1
ATOM 920 C CA . VAL B 1 25 ? 13.477 -13.906 -2.854 1 96.38 25 VAL B CA 1
ATOM 921 C C . VAL B 1 25 ? 14.195 -14.938 -3.723 1 96.38 25 VAL B C 1
ATOM 923 O O . VAL B 1 25 ? 14.039 -14.938 -4.945 1 96.38 25 VAL B O 1
ATOM 926 N N . LYS B 1 26 ? 14.977 -15.766 -3.066 1 96.94 26 LYS B N 1
ATOM 927 C CA . LYS B 1 26 ? 15.664 -16.828 -3.791 1 96.94 26 LYS B CA 1
ATOM 928 C C . LYS B 1 26 ? 14.672 -17.734 -4.52 1 96.94 26 LYS B C 1
ATOM 930 O O . LYS B 1 26 ? 13.688 -18.172 -3.932 1 96.94 26 LYS B O 1
ATOM 935 N N . GLY B 1 27 ? 14.969 -17.953 -5.785 1 97.38 27 GLY B N 1
ATOM 936 C CA . GLY B 1 27 ? 14.133 -18.859 -6.555 1 97.38 27 GLY B CA 1
ATOM 937 C C . GLY B 1 27 ? 13.125 -18.141 -7.438 1 97.38 27 GLY B C 1
ATOM 938 O O . GLY B 1 27 ? 12.461 -18.781 -8.266 1 97.38 27 GLY B O 1
ATOM 939 N N . VAL B 1 28 ? 12.969 -16.844 -7.238 1 98 28 VAL B N 1
ATOM 940 C CA . VAL B 1 28 ? 12.102 -16.062 -8.109 1 98 28 VAL B CA 1
ATOM 941 C C . VAL B 1 28 ? 12.828 -15.75 -9.414 1 98 28 VAL B C 1
ATOM 943 O O . VAL B 1 28 ? 13.945 -15.211 -9.398 1 98 28 VAL B O 1
ATOM 946 N N . GLU B 1 29 ? 12.305 -16.078 -10.57 1 97.5 29 GLU B N 1
ATOM 947 C CA . GLU B 1 29 ? 12.93 -15.852 -11.867 1 97.5 29 GLU B CA 1
ATOM 948 C C . GLU B 1 29 ? 12.242 -14.727 -12.625 1 97.5 29 GLU B C 1
ATOM 950 O O . GLU B 1 29 ? 12.883 -13.984 -13.367 1 97.5 29 GLU B O 1
ATOM 955 N N . ARG B 1 30 ? 10.914 -14.672 -12.469 1 97.19 30 ARG B N 1
ATOM 956 C CA . ARG B 1 30 ? 10.133 -13.68 -13.203 1 97.19 30 ARG B CA 1
ATOM 957 C C . ARG B 1 30 ? 8.93 -13.211 -12.391 1 97.19 30 ARG B C 1
ATOM 959 O O . ARG B 1 30 ? 8.273 -14.016 -11.727 1 97.19 30 ARG B O 1
ATOM 966 N N . VAL B 1 31 ? 8.68 -11.891 -12.43 1 97.5 31 VAL B N 1
ATOM 967 C CA . VAL B 1 31 ? 7.516 -11.289 -11.789 1 97.5 31 VAL B CA 1
ATOM 968 C C . VAL B 1 31 ? 6.73 -10.461 -12.805 1 97.5 31 VAL B C 1
ATOM 970 O O . VAL B 1 31 ? 7.289 -9.586 -13.469 1 97.5 31 VAL B O 1
ATOM 973 N N . GLU B 1 32 ? 5.539 -10.758 -13.008 1 96.31 32 GLU B N 1
ATOM 974 C CA . GLU B 1 32 ? 4.613 -9.984 -13.836 1 96.31 32 GLU B CA 1
ATOM 975 C C . GLU B 1 32 ? 3.523 -9.344 -12.984 1 96.31 32 GLU B C 1
ATOM 977 O O . GLU B 1 32 ? 2.883 -10.016 -12.172 1 96.31 32 GLU B O 1
ATOM 982 N N . VAL B 1 33 ? 3.402 -8.086 -13.141 1 94.19 33 VAL B N 1
ATOM 983 C CA . VAL B 1 33 ? 2.434 -7.34 -12.352 1 94.19 33 VAL B CA 1
ATOM 984 C C . VAL B 1 33 ? 1.366 -6.742 -13.266 1 94.19 33 VAL B C 1
ATOM 986 O O . VAL B 1 33 ? 1.689 -6.074 -14.25 1 94.19 33 VAL B O 1
ATOM 989 N N . GLU B 1 34 ? 0.081 -7.066 -13.016 1 90.38 34 GLU B N 1
ATOM 990 C CA . GLU B 1 34 ? -1.067 -6.398 -13.617 1 90.38 34 GLU B CA 1
ATOM 991 C C . GLU B 1 34 ? -1.755 -5.473 -12.617 1 90.38 34 GLU B C 1
ATOM 993 O O . GLU B 1 34 ? -2.637 -5.902 -11.867 1 90.38 34 GLU B O 1
ATOM 998 N N . GLY B 1 35 ? -1.423 -4.281 -12.586 1 83 35 GLY B N 1
ATOM 999 C CA . GLY B 1 35 ? -1.891 -3.305 -11.617 1 83 35 GLY B CA 1
ATOM 1000 C C . GLY B 1 35 ? -3.4 -3.156 -11.602 1 83 35 GLY B C 1
ATOM 1001 O O . GLY B 1 35 ? -4.012 -3.09 -10.531 1 83 35 GLY B O 1
ATOM 1002 N N . SER B 1 36 ? -4.082 -3.148 -12.781 1 82.75 36 SER B N 1
ATOM 1003 C CA . SER B 1 36 ? -5.523 -2.955 -12.883 1 82.75 36 SER B CA 1
ATOM 1004 C C . SER B 1 36 ? -6.281 -4.117 -12.242 1 82.75 36 SER B C 1
ATOM 1006 O O . SER B 1 36 ? -7.395 -3.938 -11.742 1 82.75 36 SER B O 1
ATOM 1008 N N . LEU B 1 37 ? -5.695 -5.301 -12.172 1 83.5 37 LEU B N 1
ATOM 1009 C CA . LEU B 1 37 ? -6.34 -6.5 -11.641 1 83.5 37 LEU B CA 1
ATOM 1010 C C . LEU B 1 37 ? -5.75 -6.875 -10.281 1 83.5 37 LEU B C 1
ATOM 1012 O O . LEU B 1 37 ? -6.152 -7.875 -9.688 1 83.5 37 LEU B O 1
ATOM 1016 N N . GLN B 1 38 ? -4.711 -6.117 -9.883 1 87.75 38 GLN B N 1
ATOM 1017 C CA . GLN B 1 38 ? -3.982 -6.438 -8.664 1 87.75 38 GLN B CA 1
ATOM 1018 C C . GLN B 1 38 ? -3.428 -7.859 -8.711 1 87.75 38 GLN B C 1
ATOM 1020 O O . GLN B 1 38 ? -3.41 -8.555 -7.695 1 87.75 38 GLN B O 1
ATOM 1025 N N . LYS B 1 39 ? -3.172 -8.281 -9.883 1 92.94 39 LYS B N 1
ATOM 1026 C CA . LYS B 1 39 ? -2.676 -9.633 -10.117 1 92.94 39 LYS B CA 1
ATOM 1027 C C . LYS B 1 39 ? -1.155 -9.641 -10.25 1 92.94 39 LYS B C 1
ATOM 1029 O O . LYS B 1 39 ? -0.585 -8.852 -11.008 1 92.94 39 LYS B O 1
ATOM 1034 N N . VAL B 1 40 ? -0.574 -10.508 -9.531 1 96.44 40 VAL B N 1
ATOM 1035 C CA . VAL B 1 40 ? 0.866 -10.734 -9.602 1 96.44 40 VAL B CA 1
ATOM 1036 C C . VAL B 1 40 ? 1.148 -12.195 -9.938 1 96.44 40 VAL B C 1
ATOM 1038 O O . VAL B 1 40 ? 0.601 -13.102 -9.297 1 96.44 40 VAL B O 1
ATOM 1041 N N . VAL B 1 41 ? 1.869 -12.438 -11.008 1 97.31 41 VAL B N 1
ATOM 1042 C CA . VAL B 1 41 ? 2.301 -13.781 -11.375 1 97.31 41 VAL B CA 1
ATOM 1043 C C . VAL B 1 41 ? 3.793 -13.938 -11.094 1 97.31 41 VAL B C 1
ATOM 1045 O O . VAL B 1 41 ? 4.613 -13.18 -11.617 1 97.31 41 VAL B O 1
ATOM 1048 N N . VAL B 1 42 ? 4.066 -14.852 -10.266 1 97.88 42 VAL B N 1
ATOM 1049 C CA . VAL B 1 42 ? 5.449 -15.133 -9.891 1 97.88 42 VAL B CA 1
ATOM 1050 C C . VAL B 1 42 ? 5.883 -16.469 -10.492 1 97.88 42 VAL B C 1
ATOM 1052 O O . VAL B 1 42 ? 5.23 -17.5 -10.266 1 97.88 42 VAL B O 1
ATOM 1055 N N . THR B 1 43 ? 6.934 -16.438 -11.297 1 98 43 THR B N 1
ATOM 1056 C CA . THR B 1 43 ? 7.453 -17.656 -11.922 1 98 43 THR B CA 1
ATOM 1057 C C . THR B 1 43 ? 8.852 -17.969 -11.391 1 98 43 THR B C 1
ATOM 1059 O O . THR B 1 43 ? 9.688 -17.078 -11.266 1 98 43 THR B O 1
ATOM 1062 N N . GLY B 1 44 ? 9.164 -19.266 -11.078 1 97.56 44 GLY B N 1
ATOM 1063 C CA . GLY B 1 44 ? 10.461 -19.703 -10.586 1 97.56 44 GLY B CA 1
ATOM 1064 C C . GLY B 1 44 ? 10.383 -20.953 -9.734 1 97.56 44 GLY B C 1
ATOM 1065 O O . GLY B 1 44 ? 9.5 -21.797 -9.93 1 97.56 44 GLY B O 1
ATOM 1066 N N . TYR B 1 45 ? 11.352 -21.016 -8.766 1 96.88 45 TYR B N 1
ATOM 1067 C CA . TYR B 1 45 ? 11.492 -22.219 -7.926 1 96.88 45 TYR B CA 1
ATOM 1068 C C . TYR B 1 45 ? 11.172 -21.891 -6.469 1 96.88 45 TYR B C 1
ATOM 1070 O O . TYR B 1 45 ? 11.195 -22.781 -5.613 1 96.88 45 TYR B O 1
ATOM 1078 N N . ALA B 1 46 ? 10.828 -20.688 -6.258 1 96.19 46 ALA B N 1
ATOM 1079 C CA . ALA B 1 46 ? 10.594 -20.25 -4.883 1 96.19 46 ALA B CA 1
ATOM 1080 C C . ALA B 1 46 ? 9.305 -20.844 -4.332 1 96.19 46 ALA B C 1
ATOM 1082 O O . ALA B 1 46 ? 8.305 -20.953 -5.047 1 96.19 46 ALA B O 1
ATOM 1083 N N . ASN B 1 47 ? 9.32 -21.203 -3.07 1 95.69 47 ASN B N 1
ATOM 1084 C CA . ASN B 1 47 ? 8.125 -21.688 -2.379 1 95.69 47 ASN B CA 1
ATOM 1085 C C . ASN B 1 47 ? 7.113 -20.562 -2.166 1 95.69 47 ASN B C 1
ATOM 1087 O O . ASN B 1 47 ? 7.492 -19.438 -1.852 1 95.69 47 ASN B O 1
ATOM 1091 N N . ARG B 1 48 ? 5.898 -20.953 -2.283 1 94.75 48 ARG B N 1
ATOM 1092 C CA . ARG B 1 48 ? 4.801 -20 -2.127 1 94.75 48 ARG B CA 1
ATOM 1093 C C . ARG B 1 48 ? 4.859 -19.312 -0.765 1 94.75 48 ARG B C 1
ATOM 1095 O O . ARG B 1 48 ? 4.633 -18.109 -0.661 1 94.75 48 ARG B O 1
ATOM 1102 N N . SER B 1 49 ? 5.168 -20.094 0.263 1 95.56 49 SER B N 1
ATOM 1103 C CA . SER B 1 49 ? 5.207 -19.547 1.618 1 95.56 49 SER B CA 1
ATOM 1104 C C . SER B 1 49 ? 6.246 -18.438 1.743 1 95.56 49 SER B C 1
ATOM 1106 O O . SER B 1 49 ? 6.027 -17.469 2.455 1 95.56 49 SER B O 1
ATOM 1108 N N . LYS B 1 50 ? 7.352 -18.641 1.081 1 96.12 50 LYS B N 1
ATOM 1109 C CA . LYS B 1 50 ? 8.398 -17.625 1.101 1 96.12 50 LYS B CA 1
ATOM 1110 C C . LYS B 1 50 ? 7.945 -16.359 0.384 1 96.12 50 LYS B C 1
ATOM 1112 O O . LYS B 1 50 ? 8.234 -15.242 0.833 1 96.12 50 LYS B O 1
ATOM 1117 N N . ILE B 1 51 ? 7.25 -16.547 -0.684 1 96.94 51 ILE B N 1
ATOM 1118 C CA . ILE B 1 51 ? 6.727 -15.422 -1.462 1 96.94 51 ILE B CA 1
ATOM 1119 C C . ILE B 1 51 ? 5.746 -14.617 -0.612 1 96.94 51 ILE B C 1
ATOM 1121 O O . ILE B 1 51 ? 5.859 -13.398 -0.519 1 96.94 51 ILE B O 1
ATOM 1125 N N . LEU B 1 52 ? 4.848 -15.344 0.075 1 95.5 52 LEU B N 1
ATOM 1126 C CA . LEU B 1 52 ? 3.826 -14.695 0.89 1 95.5 52 LEU B CA 1
ATOM 1127 C C . LEU B 1 52 ? 4.453 -13.977 2.08 1 95.5 52 LEU B C 1
ATOM 1129 O O . LEU B 1 52 ? 4.047 -12.859 2.422 1 95.5 52 LEU B O 1
ATOM 1133 N N . LYS B 1 53 ? 5.434 -14.641 2.611 1 94.31 53 LYS B N 1
ATOM 1134 C CA . LYS B 1 53 ? 6.117 -14.039 3.754 1 94.31 53 LYS B CA 1
ATOM 1135 C C . LYS B 1 53 ? 6.836 -12.758 3.354 1 94.31 53 LYS B C 1
ATOM 1137 O O . LYS B 1 53 ? 6.785 -11.758 4.078 1 94.31 53 LYS B O 1
ATOM 1142 N N . ALA B 1 54 ? 7.492 -12.758 2.229 1 93.75 54 ALA B N 1
ATOM 1143 C CA . ALA B 1 54 ? 8.195 -11.57 1.736 1 93.75 54 ALA B CA 1
ATOM 1144 C C . ALA B 1 54 ? 7.227 -10.406 1.526 1 93.75 54 ALA B C 1
ATOM 1146 O O . ALA B 1 54 ? 7.516 -9.273 1.917 1 93.75 54 ALA B O 1
ATOM 1147 N N . LEU B 1 55 ? 6.066 -10.68 0.962 1 90.38 55 LEU B N 1
ATOM 1148 C CA . LEU B 1 55 ? 5.059 -9.648 0.711 1 90.38 55 LEU B CA 1
ATOM 1149 C C . LEU B 1 55 ? 4.508 -9.102 2.021 1 90.38 55 LEU B C 1
ATOM 1151 O O . LEU B 1 55 ? 4.352 -7.883 2.172 1 90.38 55 LEU B O 1
ATOM 1155 N N . ARG B 1 56 ? 4.285 -10 2.928 1 86.5 56 ARG B N 1
ATOM 1156 C CA . ARG B 1 56 ? 3.758 -9.594 4.227 1 86.5 56 ARG B CA 1
ATOM 1157 C C . ARG B 1 56 ? 4.746 -8.695 4.961 1 86.5 56 ARG B C 1
ATOM 1159 O O . ARG B 1 56 ? 4.348 -7.73 5.613 1 86.5 56 ARG B O 1
ATOM 1166 N N . ARG B 1 57 ? 6.004 -8.953 4.766 1 82.81 57 ARG B N 1
ATOM 1167 C CA . ARG B 1 57 ? 7.055 -8.219 5.461 1 82.81 57 ARG B CA 1
ATOM 1168 C C . ARG B 1 57 ? 7.062 -6.75 5.047 1 82.81 57 ARG B C 1
ATOM 1170 O O . ARG B 1 57 ? 7.449 -5.879 5.828 1 82.81 57 ARG B O 1
ATOM 1177 N N . VAL B 1 58 ? 6.586 -6.508 3.875 1 79.5 58 VAL B N 1
ATOM 1178 C CA . VAL B 1 58 ? 6.633 -5.129 3.404 1 79.5 58 VAL B CA 1
ATOM 1179 C C . VAL B 1 58 ? 5.238 -4.512 3.482 1 79.5 58 VAL B C 1
ATOM 1181 O O . VAL B 1 58 ? 4.988 -3.451 2.902 1 79.5 58 VAL B O 1
ATOM 1184 N N . GLY B 1 59 ? 4.25 -5.207 4.137 1 77 59 GLY B N 1
ATOM 1185 C CA . GLY B 1 59 ? 2.928 -4.641 4.355 1 77 59 GLY B CA 1
ATOM 1186 C C . GLY B 1 59 ? 1.945 -4.965 3.248 1 77 59 GLY B C 1
ATOM 1187 O O . GLY B 1 59 ? 0.934 -4.281 3.086 1 77 59 GLY B O 1
ATOM 1188 N N . LEU B 1 60 ? 2.303 -5.906 2.391 1 83.44 60 LEU B N 1
ATOM 1189 C CA . LEU B 1 60 ? 1.405 -6.301 1.312 1 83.44 60 LEU B CA 1
ATOM 1190 C C . LEU B 1 60 ? 0.61 -7.547 1.698 1 83.44 60 LEU B C 1
ATOM 1192 O O . LEU B 1 60 ? 1.15 -8.469 2.312 1 83.44 60 LEU B O 1
ATOM 1196 N N . ARG B 1 61 ? -0.656 -7.457 1.487 1 86 61 ARG B N 1
ATOM 1197 C CA . ARG B 1 61 ? -1.495 -8.641 1.623 1 86 61 ARG B CA 1
ATOM 1198 C C . ARG B 1 61 ? -1.607 -9.391 0.297 1 86 61 ARG B C 1
ATOM 1200 O O . ARG B 1 61 ? -1.807 -8.773 -0.752 1 86 61 ARG B O 1
ATOM 1207 N N . ALA B 1 62 ? -1.393 -10.648 0.44 1 92.19 62 ALA B N 1
ATOM 1208 C CA . ALA B 1 62 ? -1.455 -11.461 -0.772 1 92.19 62 ALA B CA 1
ATOM 1209 C C . ALA B 1 62 ? -2.371 -12.664 -0.579 1 92.19 62 ALA B C 1
ATOM 1211 O O . ALA B 1 62 ? -2.375 -13.281 0.488 1 92.19 62 ALA B O 1
ATOM 1212 N N . GLU B 1 63 ? -3.219 -12.898 -1.507 1 91.81 63 GLU B N 1
ATOM 1213 C CA . GLU B 1 63 ? -4.082 -14.078 -1.55 1 91.81 63 GLU B CA 1
ATOM 1214 C C . GLU B 1 63 ? -4.062 -14.727 -2.932 1 91.81 63 GLU B C 1
ATOM 1216 O O . GLU B 1 63 ? -3.666 -14.094 -3.914 1 91.81 63 GLU B O 1
ATOM 1221 N N . PRO B 1 64 ? -4.406 -16 -3.004 1 94.38 64 PRO B N 1
ATOM 1222 C CA . PRO B 1 64 ? -4.453 -16.625 -4.328 1 94.38 64 PRO B CA 1
ATOM 1223 C C . PRO B 1 64 ? -5.348 -15.867 -5.309 1 94.38 64 PRO B C 1
ATOM 1225 O O . PRO B 1 64 ? -6.414 -15.383 -4.922 1 94.38 64 PRO B O 1
ATOM 1228 N N . TRP B 1 65 ? -4.949 -15.789 -6.41 1 94.25 65 TRP B N 1
ATOM 1229 C CA . TRP B 1 65 ? -5.723 -15.133 -7.461 1 94.25 65 TRP B CA 1
ATOM 1230 C C . TRP B 1 65 ? -6.52 -16.156 -8.266 1 94.25 65 TRP B C 1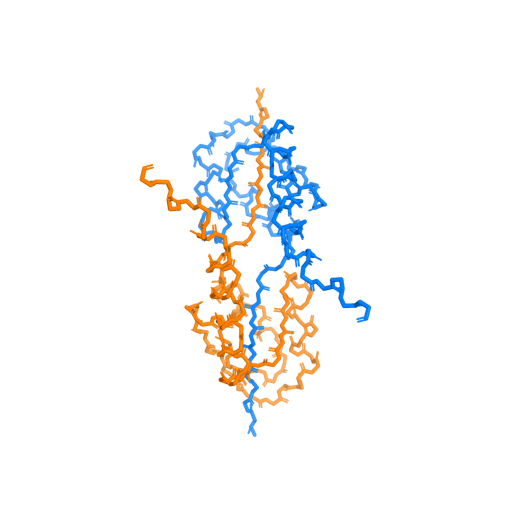
ATOM 1232 O O . TRP B 1 65 ? -6.023 -17.234 -8.57 1 94.25 65 TRP B O 1
ATOM 1242 N N . SER B 1 66 ? -7.785 -15.883 -8.562 1 93.31 66 SER B N 1
ATOM 1243 C CA . SER B 1 66 ? -8.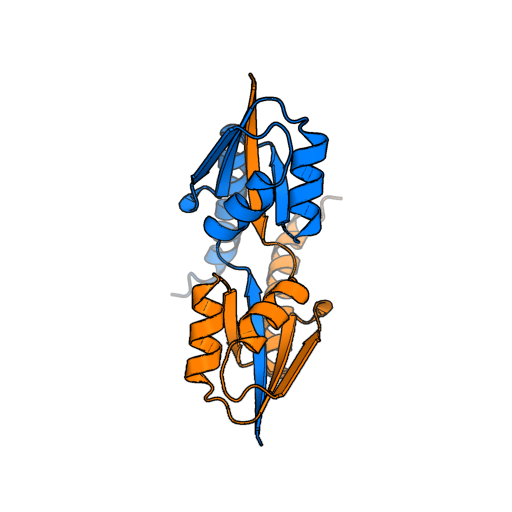602 -16.688 -9.469 1 93.31 66 SER B CA 1
ATOM 1244 C C . SER B 1 66 ? -9.688 -15.844 -10.125 1 93.31 66 SER B C 1
ATOM 1246 O O . SER B 1 66 ? -10.203 -14.906 -9.523 1 93.31 66 SER B O 1
ATOM 1248 N N . PRO B 1 67 ? -9.859 -16.219 -11.406 1 90.19 67 PRO B N 1
ATOM 1249 C CA . PRO B 1 67 ? -10.945 -15.5 -12.07 1 90.19 67 PRO B CA 1
ATOM 1250 C C . PRO B 1 67 ? -12.266 -15.594 -11.32 1 90.19 67 PRO B C 1
ATOM 1252 O O . PRO B 1 67 ? -13.023 -14.625 -11.273 1 90.19 67 PRO B O 1
ATOM 1255 N N . ARG B 1 68 ? -12.539 -16.75 -10.805 1 89.94 68 ARG B N 1
ATOM 1256 C CA . ARG B 1 68 ? -13.781 -16.922 -10.07 1 89.94 68 ARG B CA 1
ATOM 1257 C C . ARG B 1 68 ? -13.867 -15.961 -8.891 1 89.94 68 ARG B C 1
ATOM 1259 O O . ARG B 1 68 ? -14.898 -15.312 -8.695 1 89.94 68 ARG B O 1
ATOM 1266 N N . ASN B 1 69 ? -12.758 -15.883 -8.141 1 87.31 69 ASN B N 1
ATOM 1267 C CA . ASN B 1 69 ? -12.75 -15.008 -6.977 1 87.31 69 ASN B CA 1
ATOM 1268 C C . ASN B 1 69 ? -12.883 -13.539 -7.371 1 87.31 69 ASN B C 1
ATOM 1270 O O . ASN B 1 69 ? -13.508 -12.758 -6.652 1 87.31 69 ASN B O 1
ATOM 1274 N N . GLU B 1 70 ? -12.344 -13.172 -8.477 1 87.62 70 GLU B N 1
ATOM 1275 C CA . GLU B 1 70 ? -12.445 -11.797 -8.953 1 87.62 70 GLU B CA 1
ATOM 1276 C C . GLU B 1 70 ? -13.883 -11.445 -9.336 1 87.62 70 GLU B C 1
ATOM 1278 O O . GLU B 1 70 ? -14.352 -10.344 -9.07 1 87.62 70 GLU B O 1
ATOM 1283 N N . LEU B 1 71 ? -14.414 -12.336 -9.938 1 84.75 71 LEU B N 1
ATOM 1284 C CA . LEU B 1 71 ? -15.805 -12.148 -10.32 1 84.75 71 LEU B CA 1
ATOM 1285 C C . LEU B 1 71 ? -16.703 -12.016 -9.086 1 84.75 71 LEU B C 1
ATOM 1287 O O . LEU B 1 71 ? -17.594 -11.172 -9.055 1 84.75 71 LEU B O 1
ATOM 1291 N N . LEU B 1 72 ? -16.453 -12.891 -8.164 1 82.31 72 LEU B N 1
ATOM 1292 C CA . LEU B 1 72 ? -17.219 -12.852 -6.926 1 82.31 72 LEU B CA 1
ATOM 1293 C C . LEU B 1 72 ? -17.016 -11.516 -6.211 1 82.31 72 LEU B C 1
ATOM 1295 O O . LEU B 1 72 ? -17.969 -10.953 -5.664 1 82.31 72 LEU B O 1
ATOM 1299 N N . SER B 1 73 ? -15.789 -11.039 -6.191 1 78.69 73 SER B N 1
ATOM 1300 C CA . SER B 1 73 ? -15.5 -9.742 -5.582 1 78.69 73 SER B CA 1
ATOM 1301 C C . SER B 1 73 ? -16.219 -8.617 -6.312 1 78.69 73 SER B C 1
ATOM 1303 O O . SER B 1 73 ? -16.734 -7.688 -5.684 1 78.69 73 SER B O 1
ATOM 1305 N N . ALA B 1 74 ? -16.219 -8.695 -7.543 1 75.94 74 ALA B N 1
ATOM 1306 C CA . ALA B 1 74 ? -16.906 -7.68 -8.336 1 75.94 74 ALA B CA 1
ATOM 1307 C C . ALA B 1 74 ? -18.406 -7.684 -8.055 1 75.94 74 ALA B C 1
ATOM 1309 O O . ALA B 1 74 ? -19.016 -6.621 -7.969 1 75.94 74 ALA B O 1
ATOM 1310 N N . TYR B 1 75 ? -18.906 -8.852 -8.023 1 73.81 75 TYR B N 1
ATOM 1311 C CA . TYR B 1 75 ? -20.328 -9.008 -7.723 1 73.81 75 TYR B CA 1
ATOM 1312 C C . TYR B 1 75 ? -20.656 -8.453 -6.344 1 73.81 75 TYR B C 1
ATOM 1314 O O . TYR B 1 75 ? -21.672 -7.777 -6.168 1 73.81 75 TYR B O 1
ATOM 1322 N N . ALA B 1 76 ? -19.828 -8.766 -5.398 1 69.88 76 ALA B N 1
ATOM 1323 C CA . ALA B 1 76 ? -20.031 -8.273 -4.035 1 69.88 76 ALA B CA 1
ATOM 1324 C C . ALA B 1 76 ? -19.984 -6.746 -3.988 1 69.88 76 ALA B C 1
ATOM 1326 O O . ALA B 1 76 ? -20.766 -6.113 -3.283 1 69.88 76 ALA B O 1
ATOM 1327 N N . ALA B 1 77 ? -19.094 -6.254 -4.719 1 66 77 ALA B N 1
ATOM 1328 C CA . ALA B 1 77 ? -18.938 -4.801 -4.754 1 66 77 ALA B CA 1
ATOM 1329 C C . ALA B 1 77 ? -20.141 -4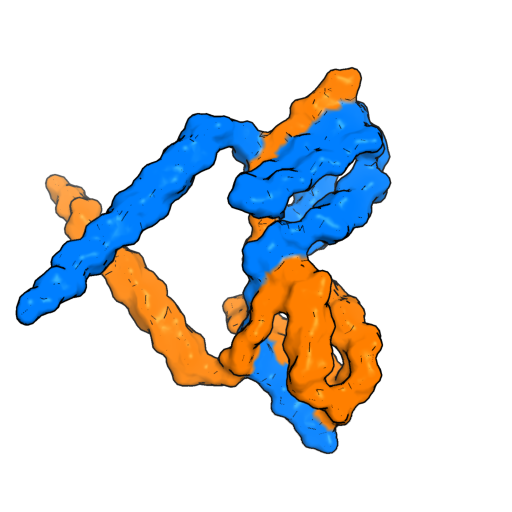.141 -5.426 1 66 77 ALA B C 1
ATOM 1331 O O . ALA B 1 77 ? -20.578 -3.064 -5.008 1 66 77 ALA B O 1
ATOM 1332 N N . GLY B 1 78 ? -20.531 -4.758 -6.52 1 63.69 78 GLY B N 1
ATOM 1333 C CA . GLY B 1 78 ? -21.703 -4.25 -7.227 1 63.69 78 GLY B CA 1
ATOM 1334 C C . GLY B 1 78 ? -22.969 -4.328 -6.41 1 63.69 78 GLY B C 1
ATOM 1335 O O . GLY B 1 78 ? -23.828 -3.439 -6.488 1 63.69 78 GLY B O 1
ATOM 1336 N N . SER B 1 79 ? -23.109 -5.34 -5.793 1 61.84 79 SER B N 1
ATOM 1337 C CA . SER B 1 79 ? -24.297 -5.52 -4.973 1 61.84 79 SER B CA 1
ATOM 1338 C C . SER B 1 79 ? -24.344 -4.508 -3.834 1 61.84 79 SER B C 1
ATOM 1340 O O . SER B 1 79 ? -25.422 -3.977 -3.514 1 61.84 79 SER B O 1
ATOM 1342 N N . LEU B 1 80 ? -23.203 -4.199 -3.318 1 59.16 80 LEU B N 1
ATOM 1343 C CA . LEU B 1 80 ? -23.109 -3.188 -2.271 1 59.16 80 LEU B CA 1
ATOM 1344 C C . LEU B 1 80 ? -23.469 -1.808 -2.816 1 59.16 80 LEU B C 1
ATOM 1346 O O . LEU B 1 80 ? -24.141 -1.025 -2.145 1 59.16 80 LEU B O 1
ATOM 1350 N N . MET B 1 81 ? -22.953 -1.62 -3.988 1 56.62 81 MET B N 1
ATOM 1351 C CA . MET B 1 81 ? -23.25 -0.327 -4.594 1 56.62 81 MET B CA 1
ATOM 1352 C C . MET B 1 81 ? -24.719 -0.231 -4.965 1 56.62 81 MET B C 1
ATOM 1354 O O . MET B 1 81 ? -25.312 0.85 -4.914 1 56.62 81 MET B O 1
ATOM 1358 N N . ALA B 1 82 ? -25.203 -1.215 -5.492 1 53.66 82 ALA B N 1
ATOM 1359 C CA . ALA B 1 82 ? -26.609 -1.207 -5.883 1 53.66 82 ALA B CA 1
ATOM 1360 C C . ALA B 1 82 ? -27.516 -1.044 -4.668 1 53.66 82 ALA B C 1
ATOM 1362 O O . ALA B 1 82 ? -28.562 -0.391 -4.75 1 53.66 82 ALA B O 1
ATOM 1363 N N . ALA B 1 83 ? -27.109 -1.577 -3.715 1 52.47 83 ALA B N 1
ATOM 1364 C CA . ALA B 1 83 ? -27.938 -1.5 -2.512 1 52.47 83 ALA B CA 1
ATOM 1365 C C . ALA B 1 83 ? -28.031 -0.063 -2.01 1 52.47 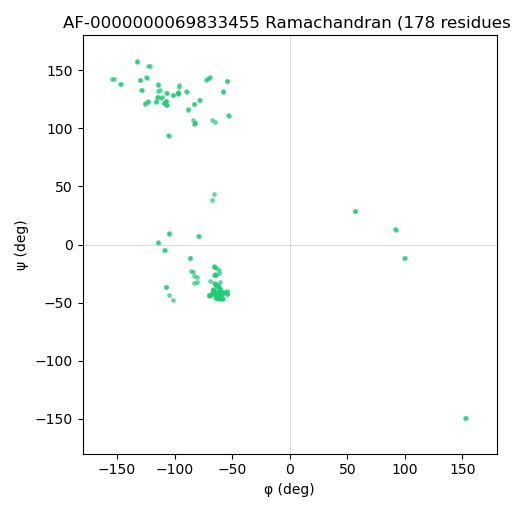83 ALA B C 1
ATOM 1367 O O . ALA B 1 83 ? -29.094 0.353 -1.514 1 52.47 83 ALA B O 1
ATOM 1368 N N . ASN B 1 84 ? -26.906 0.716 -2.215 1 48.44 84 ASN B N 1
ATOM 1369 C CA . ASN B 1 84 ? -26.969 2.094 -1.737 1 48.44 84 ASN B CA 1
ATOM 1370 C C . ASN B 1 84 ? -27.719 2.994 -2.721 1 48.44 84 ASN B C 1
ATOM 1372 O O . ASN B 1 84 ? -28.109 4.109 -2.371 1 48.44 84 ASN B O 1
ATOM 1376 N N . ASN B 1 85 ? -27.641 2.738 -3.908 1 44.25 85 ASN B N 1
ATOM 1377 C CA . ASN B 1 85 ? -28.25 3.604 -4.91 1 44.25 85 ASN B CA 1
ATOM 1378 C C . ASN B 1 85 ? -29.766 3.609 -4.789 1 44.25 85 ASN B C 1
ATOM 1380 O O . ASN B 1 85 ? -30.438 4.422 -5.43 1 44.25 85 ASN B O 1
ATOM 1384 N N . TYR B 1 86 ? -30.281 2.664 -4.172 1 49.12 86 TYR B N 1
ATOM 1385 C CA . TYR B 1 86 ? -31.75 2.701 -4.172 1 49.12 86 TYR B CA 1
ATOM 1386 C C . TYR B 1 86 ? -32.25 3.967 -3.496 1 49.12 86 TYR B C 1
ATOM 1388 O O . TYR B 1 86 ? -33.406 4.355 -3.691 1 49.12 86 TYR B O 1
ATOM 1396 N N . TYR B 1 87 ? -31.453 4.547 -2.686 1 45.31 87 TYR B N 1
ATOM 1397 C CA . TYR B 1 87 ? -32.156 5.625 -1.99 1 45.31 87 TYR B CA 1
ATOM 1398 C C . TYR B 1 87 ? -32.188 6.891 -2.84 1 45.31 87 TYR B C 1
ATOM 1400 O O . TYR B 1 87 ? -32.844 7.867 -2.486 1 45.31 87 TYR B O 1
ATOM 1408 N N . HIS B 1 88 ? -31.188 7.02 -3.707 1 43.53 88 HIS B N 1
ATOM 1409 C CA . HIS B 1 88 ? -31.172 8.375 -4.242 1 43.53 88 HIS B CA 1
ATOM 1410 C C . HIS B 1 88 ? -32.219 8.547 -5.344 1 43.53 88 HIS B C 1
ATOM 1412 O O . HIS B 1 88 ? -32.219 9.547 -6.062 1 43.53 88 HIS B O 1
ATOM 1418 N N . THR B 1 89 ? -32.969 7.586 -5.477 1 38.69 89 THR B N 1
ATOM 1419 C CA . THR B 1 89 ? -33.906 7.918 -6.559 1 38.69 89 THR B CA 1
ATOM 1420 C C . THR B 1 89 ? -34.844 9.047 -6.145 1 38.69 89 THR B C 1
ATOM 1422 O O . THR B 1 89 ? -35.875 8.805 -5.527 1 38.69 89 THR B O 1
ATOM 1425 N N . PHE B 1 90 ? -34.406 10.141 -5.371 1 33.03 90 PHE B N 1
ATOM 1426 C CA . PHE B 1 90 ? -35.438 11.164 -5.281 1 33.03 90 PHE B CA 1
ATOM 1427 C C . PHE B 1 90 ? -35.688 11.82 -6.637 1 33.03 90 PHE B C 1
ATOM 1429 O O . PHE B 1 90 ? -34.719 12.266 -7.293 1 33.03 90 PHE B O 1
ATOM 1436 N N . PHE B 1 91 ? -36.875 11.539 -7.371 1 25.61 91 PHE B N 1
ATOM 1437 C CA . PHE B 1 91 ? -37.562 12.617 -8.094 1 25.61 91 PHE B CA 1
ATOM 1438 C C . PHE B 1 91 ? -37.938 13.742 -7.145 1 25.61 91 PHE B C 1
ATOM 1440 O O . PHE B 1 91 ? -38.312 13.492 -5.992 1 25.61 91 PHE B O 1
#

Organism: Oryza sativa subsp. indica (NCBI:txid39946)

Solvent-accessible surface area (backbone atoms only — not comparable to full-atom values): 10137 Å² total; per-residue (Å²): 124,49,75,47,52,26,31,48,42,58,70,48,65,39,59,69,57,53,47,57,56,46,67,70,39,76,43,53,74,45,75,47,73,40,62,94,71,28,34,35,40,39,30,29,68,44,54,66,68,58,54,52,49,53,37,45,74,69,31,30,44,68,44,80,49,48,72,67,58,50,49,51,50,50,50,53,51,49,51,55,48,54,62,58,52,65,68,62,69,67,129,122,50,74,48,52,27,31,47,41,58,70,48,67,39,59,67,57,53,47,58,57,46,68,72,39,77,44,53,74,44,76,47,73,40,62,95,73,29,33,34,41,39,31,31,71,45,54,67,67,60,55,50,48,54,38,44,73,69,30,32,45,71,42,80,48,46,73,69,57,50,50,51,51,48,50,53,51,47,52,54,50,53,62,59,52,64,68,64,71,70,130

InterPro domains:
  IPR006121 Heavy metal-associated domain, HMA [PF00403] (15-57)
  IPR006121 Heavy metal-associated domain, HMA [PS50846] (1-63)
  IPR006121 Heavy metal-associated domain, HMA [cd00371] (15-63)
  IPR036163 Heavy metal-associated domain superfamily [SSF55008] (14-68)

Foldseek 3Di:
DDDDDDDDDDDWDDPVVLCVLCVPFPFFDDWDADGVQRDIDTDGGGDPVSSQVSCVVVPHHDDDDDPVVSVVVVVVVVVVVVVVVVVPPDD/DDDDDDDDDDDWDDPVVLCVLCVPFPFFDDWDADGVQRDIDTDTGGDPVSSQVSCVVVPHHDDDDDPVVSVVVVVVVVVVVVVVVVVPPDD